Protein AF-A0A2I0HEL3-F1 (afdb_monomer_lite)

Radius of gyration: 18.08 Å; chains: 1; bounding box: 39×20×60 Å

InterPro domains:
  IPR001828 Receptor, ligand binding region [PF01094] (2-46)
  IPR015683 Ionotropic glutamate receptor [PTHR34836] (3-89)
  IPR028082 Periplasmic binding protein-like I [SSF53822] (5-60)

Sequence (89 aa):
MTIFNDGPLLLKTILRTNFTGLTGLVEFDSDRSLIQPSYDIINVIGTGFRRIGYWSNYSGLSTDAPETLYLKAPNRSRANQKLQSVVWP

pLDDT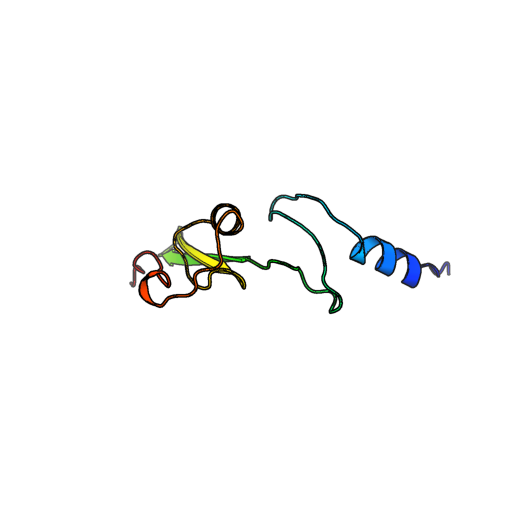: mean 93.58, std 4.72, range [62.06, 98.06]

Secondary structure (DSSP, 8-state):
------HHHHHHHHHT--EEETTEEE-B-TTSSBSS-EEEEEEEETTEEEEEEEEETTTEEESS-HHHHTTS-----GGG---PPPPP-

Organism: Punica granatum (NCBI:txid22663)

Foldseek 3Di:
DDDDPCVVVVVVVQQCDFDQDPQGTAHADPVRHGPKDKDFDWAADDPRIDTFFMAIPQAGTANDDSVVPVVDHGDNDPVRRDTHDHDDD

Structure (mmCIF, N/CA/C/O backbone):
data_AF-A0A2I0HEL3-F1
#
_entry.id   AF-A0A2I0HEL3-F1
#
loop_
_atom_site.group_PDB
_atom_site.id
_atom_site.type_symbol
_atom_site.label_atom_id
_atom_site.label_alt_id
_atom_site.label_comp_id
_atom_site.label_asym_id
_atom_site.label_entity_id
_atom_site.label_seq_id
_atom_site.pdbx_PDB_ins_code
_atom_site.Cartn_x
_atom_site.Cartn_y
_atom_site.Cartn_z
_atom_site.occupancy
_atom_site.B_iso_or_equiv
_atom_site.auth_seq_id
_atom_site.auth_comp_id
_atom_site.auth_asym_id
_atom_site.auth_atom_id
_atom_site.pdbx_PDB_model_num
ATOM 1 N N . MET A 1 1 ? 3.274 -0.264 -41.244 1.00 62.06 1 MET A N 1
ATOM 2 C CA . MET A 1 1 ? 3.086 -0.593 -39.816 1.00 62.06 1 MET A CA 1
ATOM 3 C C . MET A 1 1 ? 4.378 -0.237 -39.103 1.00 62.06 1 MET A C 1
ATOM 5 O O . MET A 1 1 ? 5.416 -0.742 -39.504 1.00 62.06 1 MET A O 1
ATOM 9 N N . THR A 1 2 ? 4.349 0.692 -38.151 1.00 83.12 2 THR A N 1
ATOM 10 C CA . THR A 1 2 ? 5.521 1.061 -37.345 1.00 83.12 2 THR A CA 1
ATOM 11 C C . THR A 1 2 ? 5.504 0.233 -36.064 1.00 83.12 2 THR A C 1
ATOM 13 O O . THR A 1 2 ? 4.490 0.186 -35.372 1.00 83.12 2 THR A O 1
ATOM 16 N N . ILE A 1 3 ? 6.600 -0.468 -35.780 1.00 85.50 3 ILE A N 1
ATOM 17 C CA . ILE A 1 3 ? 6.758 -1.294 -34.578 1.00 85.50 3 ILE A CA 1
ATOM 18 C C . ILE A 1 3 ? 7.804 -0.621 -33.696 1.00 85.50 3 ILE A C 1
ATOM 20 O O . ILE A 1 3 ? 8.861 -0.212 -34.177 1.00 85.50 3 ILE A O 1
ATOM 24 N N . PHE A 1 4 ? 7.496 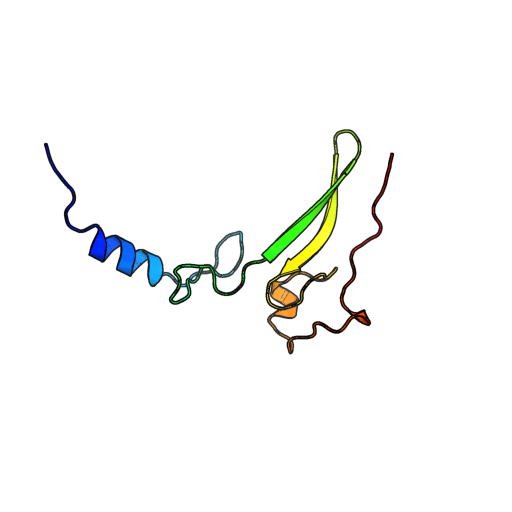-0.482 -32.411 1.00 90.88 4 PHE A N 1
ATOM 25 C CA . PHE A 1 4 ? 8.447 -0.003 -31.418 1.00 90.88 4 PHE A CA 1
ATOM 26 C C . PHE A 1 4 ? 9.370 -1.153 -30.995 1.00 90.88 4 PHE A C 1
ATOM 28 O O . PHE A 1 4 ? 8.925 -2.096 -30.343 1.00 90.88 4 PHE A O 1
ATOM 35 N N . ASN A 1 5 ? 10.649 -1.071 -31.367 1.00 93.56 5 ASN A N 1
ATOM 36 C CA . ASN A 1 5 ? 11.635 -2.129 -31.109 1.00 93.56 5 ASN A CA 1
ATOM 37 C C . ASN A 1 5 ? 12.397 -1.955 -29.783 1.00 93.56 5 ASN A C 1
ATOM 39 O O . ASN A 1 5 ? 13.080 -2.878 -29.346 1.00 93.56 5 ASN A O 1
ATOM 43 N N . ASP A 1 6 ? 12.231 -0.822 -29.094 1.00 96.44 6 ASP A N 1
ATOM 44 C CA . ASP A 1 6 ? 12.945 -0.520 -27.844 1.00 96.44 6 ASP A CA 1
ATOM 45 C C . ASP A 1 6 ? 12.201 -1.012 -26.589 1.00 96.44 6 ASP A C 1
ATOM 47 O O . ASP A 1 6 ? 12.454 -0.550 -25.476 1.00 96.44 6 ASP A O 1
ATOM 51 N N . GLY A 1 7 ? 11.296 -1.986 -26.732 1.00 96.38 7 GLY A N 1
ATOM 52 C CA . GLY A 1 7 ? 10.584 -2.618 -25.614 1.00 96.38 7 GLY A CA 1
ATOM 53 C C . GLY A 1 7 ? 11.506 -3.085 -24.474 1.00 96.38 7 GLY A C 1
ATOM 54 O O . GLY A 1 7 ? 11.238 -2.756 -23.316 1.00 96.38 7 GLY A O 1
ATOM 55 N N . PRO A 1 8 ? 12.627 -3.780 -24.759 1.00 96.38 8 PRO A N 1
ATOM 56 C CA . PRO A 1 8 ? 13.589 -4.171 -23.728 1.00 96.38 8 PRO A CA 1
ATOM 57 C C . PRO A 1 8 ? 14.225 -2.981 -22.995 1.00 96.38 8 PRO A C 1
ATOM 59 O O . PRO A 1 8 ? 14.443 -3.049 -21.783 1.00 96.38 8 PRO A O 1
ATOM 62 N N . LEU A 1 9 ? 14.506 -1.883 -23.705 1.00 97.19 9 LEU A N 1
ATOM 63 C CA . LEU A 1 9 ? 15.050 -0.664 -23.105 1.00 97.19 9 LEU A CA 1
ATOM 64 C C . LEU A 1 9 ? 14.002 0.022 -22.225 1.00 97.19 9 LEU A C 1
ATOM 66 O O . LEU A 1 9 ? 14.314 0.397 -21.098 1.00 97.19 9 LEU A O 1
ATOM 70 N N . LEU A 1 10 ? 12.759 0.130 -22.698 1.00 96.88 10 LEU A N 1
ATOM 71 C CA . LEU A 1 10 ? 11.652 0.688 -21.924 1.00 96.88 10 LEU A CA 1
ATOM 72 C C . LEU A 1 10 ? 11.417 -0.104 -20.634 1.00 96.88 10 LEU A C 1
ATOM 74 O O . LEU A 1 10 ? 11.346 0.490 -19.561 1.00 96.88 10 LEU A O 1
ATOM 78 N N . LEU A 1 11 ? 11.373 -1.438 -20.716 1.00 96.25 11 LEU A N 1
ATOM 79 C CA . LEU A 1 11 ? 11.252 -2.305 -19.544 1.00 96.25 11 LEU A CA 1
ATOM 80 C C . LEU A 1 11 ? 12.395 -2.062 -18.552 1.00 96.25 11 LEU A C 1
ATOM 82 O O . LEU A 1 11 ? 12.153 -1.904 -17.360 1.00 96.25 11 LEU A O 1
ATOM 86 N N . LYS A 1 12 ? 13.640 -1.992 -19.036 1.00 96.56 12 LYS A N 1
ATOM 87 C CA . LYS A 1 12 ? 14.809 -1.701 -18.196 1.00 96.56 12 LYS A CA 1
ATOM 88 C C . LYS A 1 12 ? 14.706 -0.333 -17.518 1.00 96.56 12 LYS A C 1
ATOM 90 O O . LYS A 1 12 ? 15.127 -0.205 -16.374 1.00 96.56 12 LYS A O 1
ATOM 95 N N . THR A 1 13 ? 14.170 0.674 -18.203 1.00 96.56 13 THR A N 1
ATOM 96 C CA . THR A 1 13 ? 13.941 2.007 -17.633 1.00 96.56 13 THR A CA 1
ATOM 97 C C . THR A 1 13 ? 12.860 1.971 -16.555 1.00 96.56 13 THR A C 1
ATOM 99 O O . THR A 1 13 ? 13.081 2.515 -15.478 1.00 96.56 13 THR A O 1
ATOM 102 N N . ILE A 1 14 ? 11.742 1.277 -16.798 1.00 96.25 14 ILE A N 1
ATOM 103 C CA . ILE A 1 14 ? 10.654 1.106 -15.820 1.00 96.25 14 ILE A CA 1
ATOM 104 C C . ILE A 1 14 ? 11.155 0.373 -14.571 1.00 96.25 14 ILE A C 1
ATOM 106 O O . ILE A 1 14 ? 10.940 0.836 -13.463 1.00 96.25 14 ILE A O 1
ATOM 110 N N . LEU A 1 15 ? 11.890 -0.730 -14.722 1.00 97.00 15 LEU A N 1
ATOM 111 C CA . LEU A 1 15 ? 12.405 -1.491 -13.574 1.00 97.00 15 LEU A CA 1
ATOM 112 C C . LEU A 1 15 ? 13.470 -0.735 -12.763 1.00 97.00 15 LEU A C 1
ATOM 114 O O . LEU A 1 15 ? 13.803 -1.149 -11.660 1.00 97.00 15 LEU A O 1
ATOM 118 N N . ARG A 1 16 ? 14.016 0.363 -13.298 1.00 96.12 16 ARG A N 1
ATOM 119 C CA . ARG A 1 16 ? 14.977 1.240 -12.613 1.00 96.12 16 ARG A CA 1
ATOM 120 C C . ARG A 1 16 ? 14.329 2.474 -11.987 1.00 96.12 16 ARG A C 1
ATOM 122 O O . ARG A 1 16 ? 15.053 3.324 -11.472 1.00 96.12 16 ARG A O 1
ATOM 129 N N . THR A 1 17 ? 13.006 2.625 -12.065 1.00 95.00 17 THR A N 1
ATOM 130 C CA . THR A 1 17 ? 12.332 3.759 -11.428 1.00 95.00 17 THR A CA 1
ATOM 131 C C . THR A 1 17 ? 12.480 3.677 -9.916 1.00 95.00 17 THR A C 1
ATOM 133 O O . THR A 1 17 ? 12.249 2.623 -9.330 1.00 95.00 17 THR A O 1
ATOM 136 N N . ASN A 1 18 ? 12.813 4.808 -9.304 1.00 95.75 18 ASN A N 1
ATOM 137 C CA . ASN A 1 18 ? 12.836 4.990 -7.862 1.00 95.75 18 ASN A CA 1
ATOM 138 C C . ASN A 1 18 ? 12.279 6.389 -7.579 1.00 95.75 18 ASN A C 1
ATOM 140 O O . ASN A 1 18 ? 12.931 7.396 -7.868 1.00 95.75 18 ASN A O 1
ATOM 144 N N . PHE A 1 19 ? 11.023 6.452 -7.138 1.00 94.44 19 PHE A N 1
ATOM 145 C CA . PHE A 1 19 ? 10.350 7.706 -6.804 1.00 94.44 19 PHE A CA 1
ATOM 146 C C . PHE A 1 19 ? 9.236 7.484 -5.778 1.00 94.44 19 PHE A C 1
ATOM 148 O O . PHE A 1 19 ? 8.717 6.379 -5.631 1.00 94.44 19 PHE A O 1
ATOM 155 N N . THR A 1 20 ? 8.828 8.555 -5.100 1.00 92.19 20 THR A N 1
ATOM 156 C CA . THR A 1 20 ? 7.670 8.539 -4.197 1.00 92.19 20 THR A CA 1
ATOM 157 C C . THR A 1 20 ? 6.421 8.991 -4.947 1.00 92.19 20 THR A C 1
ATOM 159 O O . THR A 1 20 ? 6.362 10.121 -5.433 1.00 92.19 20 THR A O 1
ATOM 162 N N . GLY A 1 21 ? 5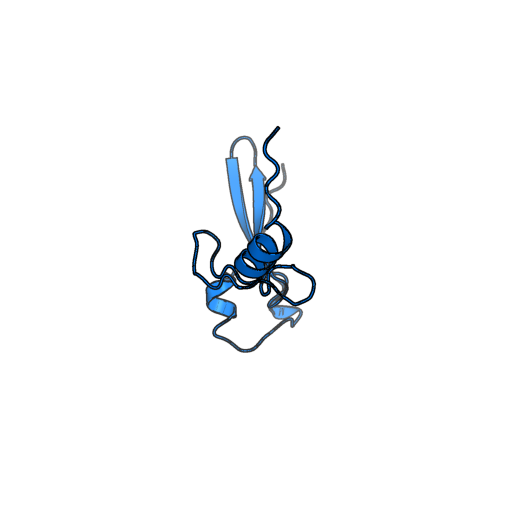.423 8.113 -5.045 1.00 91.25 21 GLY A N 1
ATOM 163 C CA . GLY A 1 21 ? 4.102 8.401 -5.605 1.00 91.25 21 GLY A CA 1
ATOM 164 C C . GLY A 1 21 ? 3.012 8.485 -4.532 1.00 91.25 21 GLY A C 1
ATOM 165 O O . GLY A 1 21 ? 3.288 8.538 -3.336 1.00 91.25 21 GLY A O 1
ATOM 166 N N . LEU A 1 22 ? 1.745 8.448 -4.962 1.00 90.00 22 LEU A N 1
ATOM 167 C CA . LEU A 1 22 ? 0.587 8.445 -4.051 1.00 90.00 22 LEU A CA 1
ATOM 168 C C . LEU A 1 22 ? 0.519 7.193 -3.162 1.00 90.00 22 LEU A C 1
ATOM 170 O O . LEU A 1 22 ? -0.069 7.237 -2.089 1.00 90.00 22 LEU A O 1
ATOM 174 N N . THR A 1 23 ? 1.117 6.090 -3.610 1.00 87.06 23 THR A N 1
ATOM 175 C CA . THR A 1 23 ? 1.157 4.800 -2.907 1.00 87.06 23 THR A CA 1
ATOM 176 C C . THR A 1 23 ? 2.469 4.586 -2.146 1.00 87.06 23 THR A C 1
ATOM 178 O O . THR A 1 23 ? 2.817 3.452 -1.836 1.00 87.06 23 THR A O 1
ATOM 181 N N . GLY A 1 24 ? 3.240 5.650 -1.900 1.00 87.75 24 GLY A N 1
ATOM 182 C CA . GLY A 1 24 ? 4.568 5.558 -1.296 1.00 87.75 24 GLY A CA 1
ATOM 183 C C . GLY A 1 24 ? 5.673 5.287 -2.320 1.00 87.75 24 GLY A C 1
ATOM 184 O O . GLY A 1 24 ? 5.597 5.737 -3.465 1.00 87.75 24 GLY A O 1
ATOM 185 N N . LEU A 1 25 ? 6.734 4.605 -1.883 1.00 90.12 25 LEU A N 1
ATOM 186 C CA . LEU A 1 25 ? 7.912 4.323 -2.705 1.00 90.12 25 LEU A CA 1
ATOM 187 C C . LEU A 1 25 ? 7.576 3.328 -3.825 1.00 90.12 25 LEU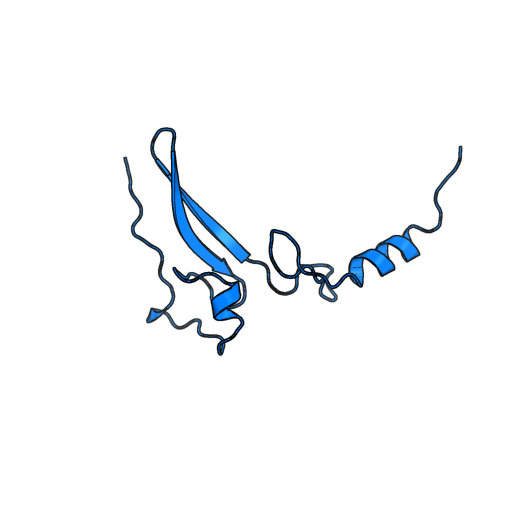 A C 1
ATOM 189 O O . LEU A 1 25 ? 7.125 2.213 -3.566 1.00 90.12 25 LEU A O 1
ATOM 193 N N . VAL A 1 26 ? 7.834 3.728 -5.069 1.00 93.62 26 VAL A N 1
ATOM 194 C CA . VAL A 1 26 ? 7.704 2.884 -6.259 1.00 93.62 26 VAL A CA 1
ATOM 195 C C . VAL A 1 26 ? 9.098 2.474 -6.710 1.00 93.62 26 VAL A C 1
ATOM 197 O O . VAL A 1 26 ? 9.827 3.255 -7.322 1.00 93.62 26 VAL A O 1
ATOM 200 N N . GLU A 1 27 ? 9.452 1.237 -6.384 1.00 95.50 27 GLU A N 1
ATOM 201 C CA . GLU A 1 27 ? 10.719 0.599 -6.728 1.00 95.50 27 GLU A CA 1
ATOM 202 C C . GLU A 1 27 ? 10.497 -0.911 -6.877 1.00 95.50 27 GLU A C 1
ATOM 204 O O . GLU A 1 27 ? 9.677 -1.495 -6.159 1.00 95.50 27 GLU A O 1
ATOM 209 N N . PHE A 1 28 ? 11.208 -1.528 -7.823 1.00 95.62 28 PHE A N 1
ATOM 210 C CA . PHE A 1 28 ? 11.036 -2.930 -8.196 1.00 95.62 28 PHE A CA 1
ATOM 211 C C . PHE A 1 28 ? 12.242 -3.784 -7.791 1.00 95.62 28 PHE A C 1
ATOM 213 O O . PHE A 1 28 ? 13.388 -3.359 -7.931 1.00 95.62 28 PHE A O 1
ATOM 220 N N . ASP A 1 29 ? 11.985 -5.005 -7.327 1.00 93.69 29 ASP A N 1
ATOM 221 C CA . ASP A 1 29 ? 13.002 -6.022 -7.075 1.00 93.69 29 ASP A CA 1
ATOM 222 C C . ASP A 1 29 ? 13.427 -6.759 -8.362 1.00 93.69 29 ASP A C 1
ATOM 224 O O . ASP A 1 29 ? 12.954 -6.492 -9.474 1.00 93.69 29 ASP A O 1
ATOM 228 N N . SER A 1 30 ? 14.349 -7.716 -8.215 1.00 93.81 30 SER A N 1
ATOM 229 C CA . SER A 1 30 ? 14.831 -8.556 -9.318 1.00 93.81 30 SER A CA 1
ATOM 230 C C . SER A 1 30 ? 13.737 -9.402 -9.972 1.00 93.81 30 SER A C 1
ATOM 232 O O . SER A 1 30 ? 13.850 -9.724 -11.157 1.00 93.81 30 SER A O 1
ATOM 234 N N . ASP A 1 31 ? 12.675 -9.716 -9.229 1.00 95.38 31 ASP A N 1
ATOM 235 C CA . ASP A 1 31 ? 11.517 -10.483 -9.689 1.00 95.38 31 ASP A CA 1
ATOM 236 C C . ASP A 1 31 ? 10.440 -9.579 -10.311 1.00 95.38 31 ASP A C 1
ATOM 238 O O . ASP A 1 31 ? 9.376 -10.055 -10.714 1.00 95.38 31 ASP A O 1
ATOM 242 N N . ARG A 1 32 ? 10.738 -8.279 -10.469 1.00 94.62 32 ARG A N 1
ATOM 243 C CA . ARG A 1 32 ? 9.854 -7.246 -11.034 1.00 94.62 32 ARG A CA 1
ATOM 244 C C . ARG A 1 32 ? 8.630 -6.958 -10.160 1.00 94.62 32 ARG A C 1
ATOM 246 O O . ARG A 1 32 ? 7.625 -6.454 -10.663 1.00 94.62 32 ARG A O 1
ATOM 253 N N . SER A 1 33 ? 8.717 -7.259 -8.868 1.00 93.75 33 SER A N 1
ATOM 254 C CA . SER A 1 33 ? 7.702 -6.960 -7.856 1.00 93.75 33 SER A CA 1
ATOM 255 C C . SER A 1 33 ? 8.073 -5.703 -7.074 1.00 93.75 33 SER A C 1
ATOM 257 O O . SER A 1 33 ? 9.234 -5.315 -7.033 1.00 93.75 33 SER A O 1
ATOM 259 N N . LEU A 1 34 ? 7.098 -5.032 -6.456 1.00 92.50 34 LEU A N 1
ATOM 260 C CA . LEU A 1 34 ? 7.393 -3.887 -5.587 1.00 92.50 34 LEU A CA 1
ATOM 261 C C . LEU A 1 34 ? 8.199 -4.342 -4.358 1.00 92.50 34 LEU A C 1
ATOM 263 O O . LEU A 1 34 ? 7.875 -5.372 -3.773 1.00 92.50 34 LEU A O 1
ATOM 267 N N . ILE A 1 35 ? 9.194 -3.561 -3.923 1.00 91.56 35 ILE A N 1
ATOM 268 C CA . ILE A 1 35 ? 10.071 -3.939 -2.792 1.00 91.56 35 ILE A CA 1
ATOM 269 C C . ILE A 1 35 ? 9.374 -3.905 -1.416 1.00 91.56 35 ILE A C 1
ATOM 271 O O . ILE A 1 35 ? 9.806 -4.570 -0.473 1.00 91.56 35 ILE A O 1
ATOM 275 N N . GLN A 1 36 ? 8.286 -3.143 -1.282 1.00 90.12 36 GLN A N 1
ATOM 276 C CA . GLN A 1 36 ? 7.560 -2.933 -0.022 1.00 90.12 36 GLN A CA 1
ATOM 277 C C . GLN A 1 36 ? 6.042 -2.844 -0.252 1.00 90.12 36 GLN A C 1
ATOM 279 O O . GLN A 1 36 ? 5.428 -1.808 0.016 1.00 90.12 36 GLN A O 1
ATOM 284 N N . PRO A 1 37 ? 5.407 -3.908 -0.775 1.00 91.88 37 PRO A N 1
ATOM 285 C CA . PRO A 1 37 ? 3.980 -3.901 -1.021 1.00 91.88 37 PRO A CA 1
ATOM 286 C C . PRO A 1 37 ? 3.231 -3.794 0.306 1.00 91.88 37 PRO A C 1
ATOM 288 O O . PRO A 1 37 ? 3.446 -4.576 1.244 1.00 91.88 37 PRO A O 1
ATOM 291 N N . SER A 1 38 ? 2.314 -2.839 0.351 1.00 94.25 38 SER A N 1
ATOM 292 C CA . SER A 1 38 ? 1.392 -2.634 1.452 1.00 94.25 38 SER A CA 1
ATOM 293 C C . SER A 1 38 ? -0.030 -2.446 0.938 1.00 94.25 38 SER A C 1
ATOM 295 O O . SER A 1 38 ? -0.256 -2.004 -0.188 1.00 94.25 38 SER A O 1
ATOM 297 N N . TYR A 1 39 ? -0.995 -2.825 1.769 1.00 95.62 39 TYR A N 1
ATOM 298 C CA . TYR A 1 39 ? -2.412 -2.773 1.438 1.00 95.62 39 TYR A CA 1
ATOM 299 C C . TYR A 1 39 ? -3.219 -2.279 2.631 1.00 95.62 39 TYR A C 1
ATOM 301 O O . TYR A 1 39 ? -2.991 -2.702 3.768 1.00 95.62 39 TYR A O 1
ATOM 309 N N . ASP A 1 40 ? -4.212 -1.444 2.347 1.00 96.81 40 ASP A N 1
ATOM 310 C CA . ASP A 1 40 ? -5.234 -1.053 3.309 1.00 96.81 40 ASP A CA 1
ATOM 311 C C . ASP A 1 40 ? -6.246 -2.193 3.466 1.00 96.81 40 ASP A C 1
ATOM 313 O O . ASP A 1 40 ? -6.797 -2.703 2.489 1.00 96.81 40 ASP A O 1
ATOM 317 N N . ILE A 1 41 ? -6.533 -2.575 4.708 1.00 97.75 41 ILE A N 1
ATOM 318 C CA . ILE A 1 41 ? -7.598 -3.528 5.024 1.00 97.75 41 ILE A CA 1
ATOM 319 C C . ILE A 1 41 ? -8.839 -2.730 5.396 1.00 97.75 41 ILE A C 1
ATOM 321 O O . ILE A 1 41 ? -8.852 -2.005 6.395 1.00 97.75 41 ILE A O 1
ATOM 325 N N . ILE A 1 42 ? -9.898 -2.886 4.607 1.00 97.56 42 ILE A N 1
ATOM 326 C CA . ILE A 1 42 ? -11.161 -2.172 4.787 1.00 97.56 42 ILE A CA 1
ATOM 327 C C . ILE A 1 42 ? -12.287 -3.123 5.204 1.00 97.56 42 ILE A C 1
ATOM 329 O O . ILE A 1 42 ? -12.405 -4.241 4.715 1.00 97.56 42 ILE A O 1
ATOM 333 N N . ASN A 1 43 ? -13.132 -2.658 6.117 1.00 97.00 43 ASN A N 1
ATOM 334 C CA . ASN A 1 43 ? -14.384 -3.285 6.514 1.00 97.00 43 ASN A CA 1
ATOM 335 C C . ASN A 1 43 ? -15.528 -2.482 5.883 1.00 97.00 43 ASN A C 1
ATOM 337 O O . ASN A 1 43 ? -15.727 -1.313 6.219 1.00 97.00 43 ASN A O 1
ATOM 341 N N . VAL A 1 44 ? -16.236 -3.102 4.938 1.00 95.75 44 VAL A N 1
ATOM 342 C CA . VAL A 1 44 ? -17.396 -2.523 4.244 1.00 95.75 44 VAL A CA 1
ATOM 343 C C . VAL A 1 44 ? -18.643 -2.735 5.103 1.00 95.75 44 VAL A C 1
ATOM 345 O O . VAL A 1 44 ? -18.885 -3.848 5.564 1.00 95.75 44 VAL A O 1
ATOM 348 N N . ILE A 1 45 ? -19.406 -1.668 5.351 1.00 94.44 45 ILE A N 1
ATOM 349 C CA . ILE A 1 45 ? -20.554 -1.653 6.267 1.00 94.44 45 ILE A CA 1
ATOM 350 C C . ILE A 1 45 ? -21.701 -0.882 5.608 1.00 94.44 45 ILE A C 1
ATOM 352 O O . ILE A 1 45 ? -21.612 0.333 5.419 1.00 94.44 45 ILE A O 1
ATOM 356 N N . GLY A 1 46 ? -22.793 -1.577 5.279 1.00 91.94 46 GLY A N 1
ATOM 357 C CA . GLY A 1 46 ? -23.920 -0.981 4.559 1.00 91.94 46 GLY A CA 1
ATOM 358 C C . GLY A 1 46 ? -23.457 -0.358 3.240 1.00 91.94 46 GLY A C 1
ATOM 359 O O . GLY A 1 46 ? -22.929 -1.051 2.376 1.00 91.94 46 GLY A O 1
ATOM 360 N N . THR A 1 47 ? -23.623 0.958 3.101 1.00 94.12 47 THR A N 1
ATOM 361 C CA . THR A 1 47 ? -23.177 1.731 1.927 1.00 94.12 47 THR A CA 1
ATOM 362 C C . THR A 1 47 ? -21.812 2.405 2.112 1.00 94.12 47 THR A C 1
ATOM 364 O O . THR A 1 47 ? -21.365 3.121 1.219 1.00 94.12 47 THR A O 1
ATOM 367 N N . GLY A 1 48 ? -21.167 2.239 3.270 1.00 95.12 48 GLY A N 1
ATOM 368 C CA . GLY A 1 48 ? -19.883 2.855 3.603 1.00 95.12 48 GLY A CA 1
ATOM 369 C C . GLY A 1 48 ? -18.768 1.834 3.814 1.00 95.12 48 GLY A C 1
ATOM 370 O O . GLY A 1 48 ? -18.959 0.622 3.720 1.00 95.12 48 GLY A O 1
ATOM 371 N N . PHE A 1 49 ? -17.578 2.329 4.142 1.00 96.06 49 PHE A N 1
ATOM 372 C CA . PHE A 1 49 ? -16.456 1.501 4.568 1.00 96.06 49 PHE A CA 1
ATOM 373 C C . PHE A 1 49 ? -15.617 2.235 5.610 1.00 96.06 49 PHE A C 1
ATOM 375 O O . PHE A 1 49 ? -15.612 3.464 5.687 1.00 96.06 49 PHE A O 1
ATOM 382 N N . ARG A 1 50 ? -14.867 1.465 6.394 1.00 96.06 50 ARG A N 1
ATOM 383 C CA . ARG A 1 50 ? -13.807 1.981 7.261 1.00 96.06 50 ARG A CA 1
ATOM 384 C C . ARG A 1 50 ? -12.549 1.152 7.086 1.00 96.06 50 ARG A C 1
ATOM 386 O O . ARG A 1 50 ? -12.621 -0.071 6.992 1.00 96.06 50 ARG A O 1
ATOM 393 N N . ARG A 1 51 ? -11.386 1.795 7.084 1.00 97.44 51 ARG A N 1
ATOM 394 C CA . ARG A 1 51 ? -10.114 1.080 7.196 1.00 97.44 51 ARG A CA 1
ATOM 395 C C . ARG A 1 51 ? -9.952 0.571 8.621 1.00 97.44 51 ARG A C 1
ATOM 397 O O . ARG A 1 51 ? -10.104 1.342 9.561 1.00 97.44 51 ARG A O 1
ATOM 404 N N . ILE A 1 52 ? -9.628 -0.707 8.766 1.00 98.06 52 ILE A N 1
ATOM 405 C CA . ILE A 1 52 ? -9.384 -1.356 10.061 1.00 98.06 52 ILE A CA 1
ATOM 406 C C . ILE A 1 52 ? -7.902 -1.654 10.302 1.00 98.06 52 ILE A C 1
ATOM 408 O O . ILE A 1 52 ? -7.525 -2.095 11.381 1.00 98.06 52 ILE A O 1
ATOM 412 N N . GLY A 1 53 ? -7.043 -1.398 9.323 1.00 97.88 53 GLY A N 1
ATOM 413 C CA . GLY A 1 53 ? -5.600 -1.513 9.466 1.00 97.88 53 GLY A CA 1
ATOM 414 C C . GLY A 1 53 ? -4.939 -1.724 8.118 1.00 97.88 53 GLY A C 1
ATOM 415 O O . GLY A 1 53 ? -5.507 -1.382 7.081 1.00 97.88 53 GLY A O 1
ATOM 416 N N . TYR A 1 54 ? -3.753 -2.308 8.159 1.00 97.06 54 TYR A N 1
ATOM 417 C CA . TYR A 1 54 ? -2.877 -2.493 7.019 1.00 97.06 54 TYR A CA 1
ATOM 418 C C . TYR A 1 54 ? -2.264 -3.883 7.045 1.00 97.06 54 TYR A C 1
ATOM 420 O O . TYR A 1 54 ? -2.055 -4.464 8.115 1.00 97.06 54 TYR A O 1
ATOM 428 N N . TRP A 1 55 ? -1.912 -4.378 5.866 1.00 96.75 55 TRP A N 1
ATOM 429 C C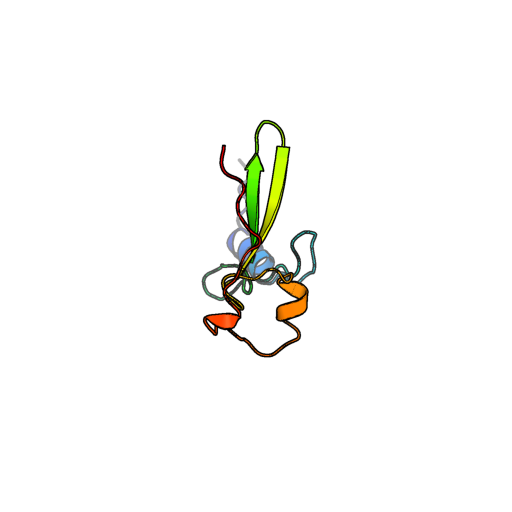A . TRP A 1 55 ? -0.962 -5.468 5.718 1.00 96.75 55 TRP A CA 1
ATOM 430 C C . TRP A 1 55 ? 0.262 -4.984 4.946 1.00 96.75 55 TRP A C 1
ATOM 432 O O . TRP A 1 55 ? 0.125 -4.255 3.968 1.00 96.75 55 TRP A O 1
ATOM 442 N N . SER A 1 56 ? 1.456 -5.420 5.344 1.00 94.75 56 SER A N 1
ATOM 443 C CA . SER A 1 56 ? 2.662 -5.292 4.516 1.00 94.75 56 SER A CA 1
ATOM 444 C C . SER A 1 56 ? 3.558 -6.528 4.615 1.00 94.75 56 SER A C 1
ATOM 446 O O . SER A 1 56 ? 3.560 -7.251 5.625 1.00 94.75 56 SER A O 1
ATOM 448 N N . ASN A 1 57 ? 4.406 -6.737 3.604 1.00 92.12 57 ASN A N 1
AT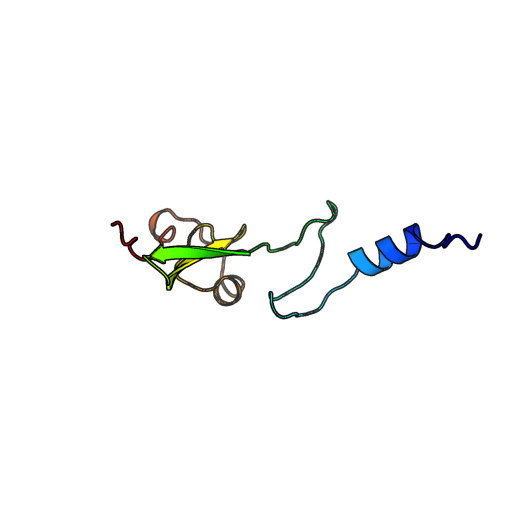OM 449 C CA . ASN A 1 57 ? 5.457 -7.762 3.658 1.00 92.12 57 ASN A CA 1
ATOM 450 C C . ASN A 1 57 ? 6.538 -7.475 4.729 1.00 92.12 57 ASN A C 1
ATOM 452 O O . ASN A 1 57 ? 7.371 -8.338 5.000 1.00 92.12 57 ASN A O 1
ATOM 456 N N . TYR A 1 58 ? 6.486 -6.311 5.377 1.00 93.31 58 TYR A N 1
ATOM 457 C CA . TYR A 1 58 ? 7.419 -5.887 6.410 1.00 93.31 58 TYR A CA 1
ATOM 458 C C . TYR A 1 58 ? 6.874 -6.143 7.818 1.00 93.31 58 TYR A C 1
ATOM 460 O O . TYR A 1 58 ? 7.480 -6.861 8.611 1.00 93.31 58 TYR A O 1
ATOM 468 N N . SER A 1 59 ? 5.680 -5.634 8.125 1.00 94.81 59 SER A N 1
ATOM 469 C CA . SER A 1 59 ? 5.082 -5.682 9.468 1.00 94.81 59 SER A CA 1
ATOM 470 C C . SER A 1 59 ? 4.013 -6.760 9.651 1.00 94.81 59 SER A C 1
ATOM 472 O O . SER A 1 59 ? 3.686 -7.089 10.787 1.00 94.81 59 SER A O 1
ATOM 474 N N . GLY A 1 60 ? 3.492 -7.357 8.574 1.00 95.81 60 GLY A N 1
ATOM 475 C CA . GLY A 1 60 ? 2.290 -8.192 8.664 1.00 95.81 60 GLY A CA 1
ATOM 476 C C . GLY A 1 60 ? 1.057 -7.319 8.901 1.00 95.81 60 GLY A C 1
ATOM 477 O O . GLY A 1 60 ? 0.951 -6.262 8.284 1.00 95.81 60 GLY A O 1
ATOM 478 N N . LEU A 1 61 ? 0.139 -7.749 9.770 1.00 96.75 61 LEU A N 1
ATOM 479 C CA . LEU A 1 61 ? -1.043 -6.971 10.154 1.00 96.75 61 LEU A CA 1
ATOM 480 C C . LEU A 1 61 ? -0.680 -5.884 11.165 1.00 96.75 61 LEU A C 1
ATOM 482 O O . LEU A 1 61 ? -0.060 -6.179 12.184 1.00 96.75 61 LEU A O 1
ATOM 486 N N . SER A 1 62 ? -1.108 -4.649 10.920 1.00 96.94 62 SER A N 1
ATOM 487 C CA . SER A 1 62 ? -0.906 -3.540 11.853 1.00 96.94 62 SER A CA 1
ATOM 488 C C . SER A 1 62 ? -2.032 -2.515 11.776 1.00 96.94 62 SER A C 1
ATOM 490 O O . SER A 1 62 ? -2.667 -2.332 10.739 1.00 96.94 62 SER A O 1
ATOM 492 N N . THR A 1 63 ? -2.245 -1.793 12.872 1.00 96.75 63 THR A N 1
ATOM 493 C CA . THR A 1 63 ? -3.053 -0.565 12.893 1.00 96.75 63 THR A CA 1
ATOM 494 C C . THR A 1 63 ? -2.255 0.671 12.481 1.00 96.75 63 THR A C 1
ATOM 496 O O . THR A 1 63 ? -2.854 1.684 12.130 1.00 96.75 63 THR A O 1
ATOM 499 N N . ASP A 1 64 ? -0.926 0.588 12.526 1.00 95.56 64 ASP A N 1
ATOM 500 C CA . ASP A 1 64 ? -0.014 1.672 12.161 1.00 95.56 64 ASP A CA 1
ATOM 501 C C . ASP A 1 64 ? 0.308 1.615 10.663 1.00 95.56 64 ASP A C 1
ATOM 503 O O . ASP A 1 64 ? 0.481 0.529 10.100 1.00 95.56 64 ASP A O 1
ATOM 507 N N . ALA A 1 65 ? 0.423 2.785 10.033 1.00 94.06 65 ALA A N 1
ATOM 508 C CA . ALA A 1 65 ? 0.676 2.897 8.601 1.00 94.06 65 ALA A CA 1
ATOM 509 C C . ALA A 1 65 ? 2.066 2.337 8.217 1.00 94.06 65 ALA A C 1
ATOM 511 O O . ALA A 1 65 ? 3.037 2.587 8.946 1.00 94.06 65 ALA A O 1
ATOM 512 N N . PRO A 1 66 ? 2.195 1.615 7.085 1.00 93.69 66 PRO A N 1
ATOM 513 C CA . PRO A 1 66 ? 3.444 0.986 6.651 1.00 93.69 66 PRO A CA 1
ATOM 514 C C . PRO A 1 66 ? 4.637 1.948 6.614 1.00 93.69 66 PRO A C 1
ATOM 516 O O . PRO A 1 66 ? 5.712 1.608 7.104 1.00 93.69 66 PRO A O 1
ATOM 519 N N . GLU A 1 67 ? 4.431 3.179 6.146 1.00 90.81 67 GLU A N 1
ATOM 520 C CA . GLU A 1 67 ? 5.465 4.209 5.998 1.00 90.81 67 GLU A CA 1
ATOM 521 C C . GLU A 1 67 ? 6.112 4.563 7.341 1.00 90.81 67 GLU A C 1
ATOM 523 O O . GLU A 1 67 ? 7.313 4.808 7.419 1.00 90.81 67 GLU A O 1
ATOM 528 N N . THR A 1 68 ? 5.333 4.538 8.426 1.00 93.25 68 THR A N 1
ATOM 529 C CA . THR A 1 68 ? 5.848 4.792 9.781 1.00 93.25 68 THR A CA 1
ATOM 530 C C . THR A 1 68 ? 6.613 3.599 10.351 1.00 93.25 68 THR A C 1
ATOM 532 O O . THR A 1 68 ? 7.494 3.770 11.197 1.00 93.25 68 THR A O 1
ATOM 535 N N . LEU A 1 69 ? 6.284 2.385 9.901 1.00 94.19 69 LEU A N 1
ATOM 536 C CA . LEU A 1 69 ? 6.902 1.145 10.363 1.00 94.19 69 LEU A CA 1
ATOM 537 C C . LEU A 1 69 ? 8.211 0.854 9.635 1.00 94.19 69 LEU A C 1
ATOM 539 O O . LEU A 1 69 ? 9.118 0.308 10.256 1.00 94.19 69 LEU A O 1
ATOM 543 N N . TYR A 1 70 ? 8.346 1.276 8.376 1.00 91.88 70 TYR A N 1
ATOM 544 C CA . TYR A 1 70 ? 9.599 1.171 7.620 1.00 91.88 70 TYR A CA 1
ATOM 545 C C . TYR A 1 70 ? 10.753 1.966 8.254 1.00 91.88 70 TYR A C 1
ATOM 547 O O . TYR A 1 70 ? 11.915 1.651 8.022 1.00 91.88 70 TYR A O 1
ATOM 555 N N . LEU A 1 71 ? 10.443 2.959 9.098 1.00 92.44 71 LEU A N 1
ATOM 556 C CA . LEU A 1 71 ? 11.423 3.748 9.857 1.00 92.44 71 LEU A CA 1
ATOM 557 C C . LEU A 1 71 ? 11.916 3.055 11.140 1.00 92.44 71 LEU A C 1
ATOM 559 O O . LEU A 1 71 ? 12.783 3.584 11.836 1.00 92.44 71 LEU A O 1
ATOM 563 N N . LYS A 1 72 ? 11.332 1.911 11.503 1.00 93.06 72 LYS A N 1
ATOM 564 C CA . LYS A 1 72 ? 11.641 1.156 12.727 1.00 93.06 72 LYS A CA 1
ATOM 565 C C . LYS A 1 72 ? 12.271 -0.184 12.361 1.00 93.06 72 LYS A C 1
ATOM 567 O O . LYS A 1 72 ? 12.421 -0.497 11.193 1.00 93.06 72 LYS A O 1
ATOM 572 N N . ALA A 1 73 ? 12.663 -0.980 13.354 1.00 92.75 73 ALA A N 1
ATOM 573 C CA . ALA A 1 73 ? 13.081 -2.357 13.104 1.00 92.75 73 ALA A CA 1
ATOM 574 C C . ALA A 1 73 ? 11.862 -3.250 12.776 1.00 92.75 73 ALA A C 1
ATOM 576 O O . ALA A 1 73 ? 10.789 -3.038 13.360 1.00 92.75 73 ALA A O 1
ATOM 577 N N . PRO A 1 74 ? 12.011 -4.282 11.919 1.00 90.75 74 PRO A N 1
ATOM 578 C CA . PRO A 1 74 ? 10.908 -5.172 11.579 1.00 90.75 74 PRO A CA 1
ATOM 579 C C . PRO A 1 74 ? 10.404 -5.900 12.825 1.00 90.75 74 PRO A C 1
ATOM 581 O O . PRO A 1 74 ? 11.184 -6.495 13.568 1.00 90.75 74 PRO A O 1
ATOM 584 N N . ASN A 1 75 ? 9.091 -5.887 13.053 1.00 91.31 75 ASN A N 1
ATOM 585 C CA . ASN A 1 75 ? 8.493 -6.554 14.205 1.00 91.31 75 ASN A CA 1
ATOM 586 C C . ASN A 1 75 ? 7.183 -7.251 13.828 1.00 91.31 75 ASN A C 1
ATOM 588 O O . ASN A 1 75 ? 6.116 -6.644 13.807 1.00 91.31 75 ASN A O 1
ATOM 592 N N . ARG A 1 76 ? 7.284 -8.559 13.580 1.00 92.06 76 ARG A N 1
ATOM 593 C CA . ARG A 1 76 ? 6.159 -9.449 13.247 1.00 92.06 76 ARG A CA 1
ATOM 594 C C . ARG A 1 76 ? 5.708 -10.315 14.424 1.00 92.06 76 ARG A C 1
ATOM 596 O O . ARG A 1 76 ? 5.129 -11.383 14.238 1.00 92.06 76 ARG A O 1
ATOM 603 N N . SER A 1 77 ? 5.996 -9.887 15.653 1.00 93.31 77 SER A N 1
ATOM 604 C CA . SER A 1 77 ? 5.535 -10.607 16.842 1.00 93.31 77 SER A CA 1
ATOM 605 C C . SER A 1 77 ? 4.006 -10.663 16.884 1.00 93.31 77 SER A C 1
ATOM 607 O O . SER A 1 77 ? 3.328 -9.718 16.478 1.00 93.31 77 SER A O 1
ATOM 609 N N . ARG A 1 78 ? 3.449 -11.759 17.418 1.00 92.94 78 ARG A N 1
ATOM 610 C CA . ARG A 1 78 ? 1.990 -11.954 17.513 1.00 92.94 78 ARG A CA 1
ATOM 611 C C . ARG A 1 78 ? 1.284 -10.805 18.239 1.00 92.94 78 ARG A C 1
ATOM 613 O O . ARG A 1 78 ? 0.175 -10.460 17.864 1.00 92.94 78 ARG A O 1
ATOM 620 N N . ALA A 1 79 ? 1.938 -10.191 19.227 1.00 92.50 79 ALA A N 1
ATOM 621 C CA . ALA A 1 79 ? 1.399 -9.052 19.973 1.00 92.50 79 ALA A CA 1
ATOM 622 C C . ALA A 1 79 ? 1.186 -7.796 19.104 1.00 92.50 79 ALA A C 1
ATOM 624 O O . ALA A 1 79 ? 0.306 -6.988 19.394 1.00 92.50 79 ALA A O 1
ATOM 625 N N . ASN A 1 80 ? 1.967 -7.647 18.031 1.00 92.19 80 ASN A N 1
ATOM 626 C CA . ASN A 1 80 ? 1.848 -6.537 17.089 1.00 92.19 80 ASN A CA 1
ATOM 627 C C . ASN A 1 80 ? 0.987 -6.870 15.865 1.00 92.19 80 ASN A C 1
ATOM 629 O O . ASN A 1 80 ? 0.647 -5.957 15.123 1.00 92.19 80 ASN A O 1
ATOM 633 N N . GLN A 1 81 ? 0.594 -8.137 15.679 1.00 95.69 81 GLN A N 1
ATOM 634 C CA . GLN A 1 81 ? -0.334 -8.552 14.626 1.00 95.69 81 GLN A CA 1
ATOM 635 C C . GLN A 1 81 ? -1.772 -8.228 15.039 1.00 95.69 81 GLN A C 1
ATOM 637 O O . GLN A 1 81 ? -2.460 -9.062 15.630 1.00 95.69 81 GLN A O 1
ATOM 642 N N . LYS A 1 82 ? -2.228 -7.006 14.758 1.00 95.69 82 LYS A N 1
ATOM 643 C CA . LYS A 1 82 ? -3.559 -6.541 15.171 1.00 95.69 82 LYS A CA 1
ATOM 644 C C . LYS A 1 82 ? -4.211 -5.643 14.129 1.00 95.69 82 LYS A C 1
ATOM 646 O O . LYS A 1 82 ? -3.541 -4.892 13.427 1.00 95.69 82 LYS A O 1
ATOM 651 N N . LEU A 1 83 ? -5.536 -5.709 14.092 1.00 97.31 83 LEU A N 1
ATOM 652 C CA . LEU A 1 83 ? -6.414 -4.821 13.340 1.00 97.31 83 LEU A CA 1
ATOM 653 C C . LEU A 1 83 ? -7.413 -4.192 14.312 1.00 97.31 83 LEU A C 1
ATOM 655 O O . LEU A 1 83 ? -7.647 -4.710 15.406 1.00 97.31 83 LEU A O 1
ATOM 659 N N . GLN A 1 84 ? -8.015 -3.081 13.913 1.00 97.31 84 GLN A N 1
ATOM 660 C CA . GLN A 1 84 ? -9.195 -2.556 14.584 1.00 97.31 84 GLN A CA 1
ATOM 661 C C . GLN A 1 84 ? -10.340 -3.571 14.480 1.00 97.31 84 GLN A C 1
ATOM 663 O O . GLN A 1 84 ? -10.402 -4.369 13.543 1.00 97.31 84 GLN A O 1
ATOM 668 N N . SER A 1 85 ? -11.246 -3.536 15.459 1.00 96.00 85 SER A N 1
ATOM 669 C CA . SER A 1 85 ? -12.399 -4.440 15.503 1.00 96.00 85 SER A CA 1
ATOM 670 C C . SER A 1 85 ? -13.192 -4.384 14.196 1.00 96.00 85 SER A C 1
ATOM 672 O O . SER A 1 85 ? -13.320 -3.310 13.616 1.00 96.00 85 SER A O 1
ATOM 674 N N . VAL A 1 86 ? -13.748 -5.512 13.758 1.00 95.50 86 VAL A N 1
ATOM 675 C CA . VAL A 1 86 ? -14.625 -5.631 12.582 1.00 95.50 86 VAL A CA 1
ATOM 676 C C . VAL A 1 86 ? -16.072 -5.416 13.024 1.00 95.50 86 VAL A C 1
ATOM 678 O O . VAL A 1 86 ? -16.475 -5.925 14.065 1.00 95.50 86 VAL A O 1
ATOM 681 N N . VAL A 1 87 ? -16.854 -4.657 12.250 1.00 94.19 87 VAL A N 1
ATOM 682 C CA . VAL A 1 87 ? -18.306 -4.567 12.461 1.00 94.19 87 VAL A CA 1
ATOM 683 C C . VAL A 1 87 ? -18.927 -5.577 11.515 1.00 94.19 87 VAL A C 1
ATOM 685 O O . VAL A 1 87 ? -18.662 -5.544 10.309 1.00 94.19 87 VAL A O 1
ATOM 688 N N . TRP A 1 88 ? -19.712 -6.475 12.094 1.00 88.38 88 TRP A N 1
ATOM 689 C CA . TRP A 1 88 ? -20.548 -7.421 11.375 1.00 88.38 88 TRP A CA 1
ATOM 690 C C . TRP A 1 88 ? -21.990 -6.901 11.346 1.00 88.38 88 TRP A C 1
ATOM 692 O O . TRP A 1 88 ? -22.366 -6.164 12.262 1.00 88.38 88 TRP A O 1
ATOM 702 N N . PRO A 1 89 ? -22.765 -7.241 10.304 1.00 77.75 89 PRO A N 1
ATOM 703 C CA . PRO A 1 89 ? -24.213 -7.065 10.308 1.00 77.75 89 PRO A CA 1
ATOM 704 C C . PRO A 1 89 ? -24.890 -7.830 11.449 1.00 77.75 89 PRO A C 1
ATOM 706 O O . PRO A 1 89 ? -24.392 -8.927 11.798 1.00 77.75 89 PRO A O 1
#